Protein AF-Q4RBG1-F1 (afdb_monomer)

Radius of gyration: 19.72 Å; Cα contacts (8 Å, |Δi|>4): 81; chains: 1; bounding box: 44×32×60 Å

Sequence (123 aa):
QGPDKARSQLIILDRAFDPVSPVLHELTFQAMGYDLLPIENDVYKYETSGIGDSREKEVLLHEDDDLWVSLRHKHIAEVSQEVTRQLKEFSSSKRMNTGEKTTMRDLSQMLKKMPQYQKELSK

Solvent-accessible surface area (backbone atoms only — not comparable to full-atom values): 7821 Å² total; per-residue (Å²): 136,76,90,72,69,86,74,78,81,88,87,86,81,64,72,77,83,56,69,57,73,87,73,53,90,49,60,28,37,44,58,31,44,60,71,77,41,89,52,55,94,53,31,41,72,47,77,43,70,54,97,64,73,77,39,80,42,77,45,75,74,46,85,90,36,66,67,51,64,72,40,34,81,36,48,47,85,52,47,63,57,49,56,54,50,51,52,51,51,50,38,53,77,70,69,46,88,63,63,101,74,80,48,79,72,49,52,41,51,48,42,70,76,37,62,90,47,34,69,76,75,68,105

Nearest PDB structures (foldseek):
  7xsj-assembly1_A  TM=9.541E-01  e=3.700E-13  Rattus norvegicus
  4jeu-assembly1_A  TM=9.456E-01  e=3.466E-13  Rattus norvegicus
  4jeh-assembly1_A  TM=9.465E-01  e=5.843E-13  Rattus norvegicus
  7udc-assembly1_A  TM=8.530E-01  e=5.549E-10  Rattus norvegicus
  6sgb-assembly1_FI  TM=5.055E-01  e=6.477E+00  Trypanosoma brucei brucei

Mean predicted aligned error: 8.51 Å

Foldseek 3Di:
DDDPPPPDDDDDDDCVVDPPVVPDCDQQQQSNCVVPAPQDPQWHWDWDDAPDDIDIDIDHQDPVDPLSVVRRGDGNVVNVVVVLVVVVVVCVVVVHPPDPDDDSVVLNVVCVVCVVCCVVSVD

InterPro domains:
  IPR001619 Sec1-like protein [PF00995] (4-122)
  IPR001619 Sec1-like protein [PTHR11679] (6-123)
  IPR027482 Sec1-like, domain 2 [G3DSA:3.40.50.1910] (1-30)
  IPR036045 Sec1-like superfamily [SSF56815] (2-122)
  IPR043127 Sec1-like, domain 3a [G3DSA:3.90.830.10] (31-123)

pLDDT: mean 83.8, std 14.74, range [51.22, 98.31]

Structure (mmCIF, N/CA/C/O backbone):
data_AF-Q4RBG1-F1
#
_entry.id   AF-Q4RBG1-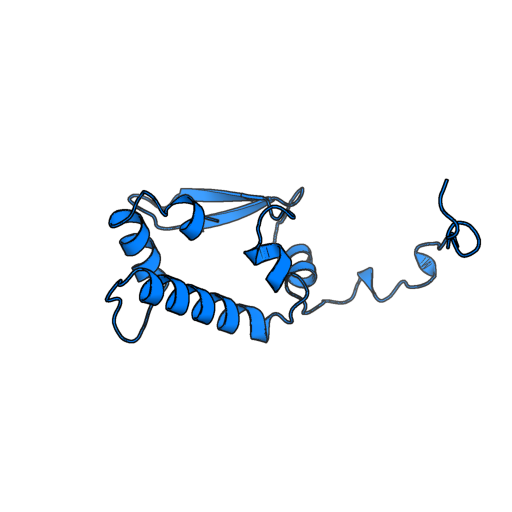F1
#
loop_
_atom_site.group_PDB
_atom_site.id
_atom_site.type_symbol
_atom_site.label_atom_id
_atom_site.label_alt_id
_atom_site.label_comp_id
_atom_site.label_asym_id
_atom_site.label_entity_id
_atom_site.label_seq_id
_atom_site.pdbx_PDB_ins_code
_atom_site.Cartn_x
_atom_site.Cartn_y
_atom_site.Cartn_z
_atom_site.occupancy
_atom_site.B_iso_or_equiv
_atom_site.auth_seq_id
_atom_site.auth_comp_id
_atom_site.auth_asym_id
_atom_site.auth_atom_id
_atom_site.pdbx_PDB_model_num
ATOM 1 N N . GLN A 1 1 ? -13.522 -21.195 -28.832 1.00 51.22 1 GLN A N 1
ATOM 2 C CA . GLN A 1 1 ? -12.411 -20.244 -28.598 1.00 51.22 1 GLN A CA 1
ATOM 3 C C . GLN A 1 1 ? -12.890 -18.877 -29.074 1.00 51.22 1 GLN A C 1
ATOM 5 O O . GLN A 1 1 ? -13.421 -18.823 -30.173 1.00 51.22 1 GLN A O 1
ATOM 10 N N . GLY A 1 2 ? -12.835 -17.845 -28.225 1.00 62.94 2 GLY A N 1
ATOM 11 C CA . GLY A 1 2 ? -13.473 -16.545 -28.485 1.00 62.94 2 GLY A CA 1
ATOM 12 C C . GLY A 1 2 ? -12.696 -15.633 -29.454 1.00 62.94 2 GLY A C 1
ATOM 13 O O . GLY A 1 2 ? -11.500 -15.851 -29.656 1.00 62.94 2 GLY A O 1
ATOM 14 N N . PRO A 1 3 ? -13.365 -14.623 -30.039 1.00 61.25 3 PRO A N 1
ATOM 15 C CA . PRO A 1 3 ? -12.85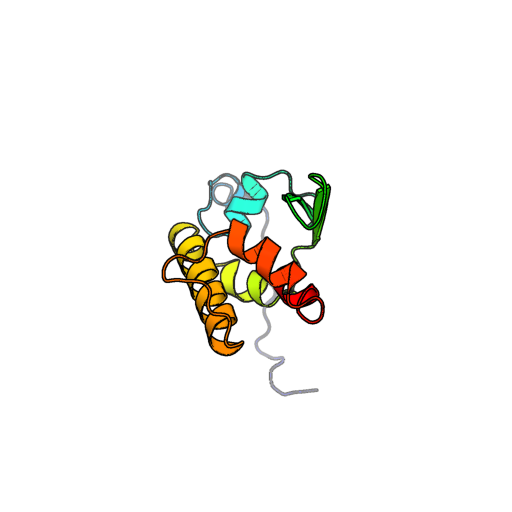5 -13.781 -31.132 1.00 61.25 3 PRO A CA 1
ATOM 16 C C . PRO A 1 3 ? -11.712 -12.810 -30.761 1.00 61.25 3 PRO A C 1
ATOM 18 O O . PRO A 1 3 ? -11.080 -12.258 -31.657 1.00 61.25 3 PRO A O 1
ATOM 21 N N . ASP A 1 4 ? -11.379 -12.639 -29.478 1.00 72.56 4 ASP A N 1
ATOM 22 C CA . ASP A 1 4 ? -10.438 -11.603 -29.008 1.00 72.56 4 ASP A CA 1
ATOM 23 C C . ASP A 1 4 ? -8.946 -11.996 -29.012 1.00 72.56 4 ASP A C 1
ATOM 25 O O . ASP A 1 4 ? -8.087 -11.202 -28.625 1.00 72.56 4 ASP A O 1
ATOM 29 N N . LYS A 1 5 ? -8.584 -13.201 -29.479 1.00 69.81 5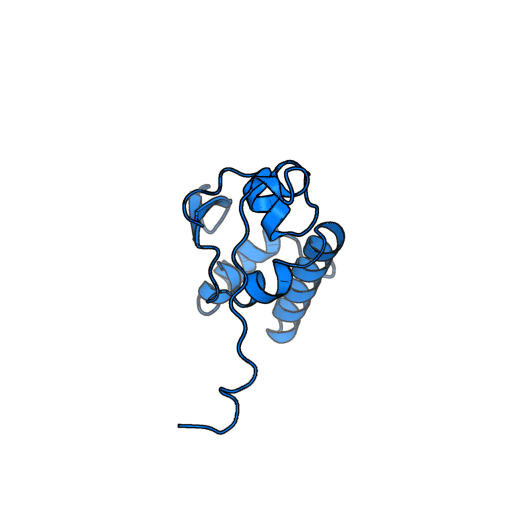 LYS A N 1
ATOM 30 C CA . LYS A 1 5 ? -7.182 -13.677 -29.465 1.00 69.81 5 LYS A CA 1
ATOM 31 C C . LYS A 1 5 ? -6.216 -12.870 -30.345 1.00 69.81 5 LYS A C 1
ATOM 33 O O . LYS A 1 5 ? -5.009 -12.960 -30.148 1.00 69.81 5 LYS A O 1
ATOM 38 N N . ALA A 1 6 ? -6.707 -12.096 -31.311 1.00 73.50 6 ALA A N 1
ATOM 39 C CA . ALA A 1 6 ? -5.860 -11.438 -32.310 1.00 73.50 6 ALA A CA 1
ATOM 40 C C . ALA A 1 6 ? -5.077 -10.213 -31.789 1.00 73.50 6 ALA A C 1
ATOM 42 O O . ALA A 1 6 ? -4.237 -9.686 -32.513 1.00 73.50 6 ALA A O 1
ATOM 43 N N . ARG A 1 7 ? -5.341 -9.738 -30.561 1.00 86.38 7 ARG A N 1
ATOM 44 C CA . ARG A 1 7 ? -4.735 -8.507 -30.006 1.00 86.38 7 ARG A CA 1
ATOM 45 C C . ARG A 1 7 ? -3.789 -8.732 -28.824 1.00 86.38 7 ARG A C 1
ATOM 47 O O . ARG A 1 7 ? -3.263 -7.756 -28.290 1.00 86.38 7 ARG A O 1
ATOM 54 N N . SER A 1 8 ? -3.585 -9.976 -28.394 1.00 90.94 8 SER A N 1
ATOM 55 C CA . SER A 1 8 ? -2.693 -10.280 -27.273 1.00 90.94 8 SER A CA 1
ATOM 56 C C . SER A 1 8 ? -1.240 -9.969 -27.634 1.00 90.94 8 SER A C 1
ATOM 58 O O . SER A 1 8 ? -0.746 -10.403 -28.671 1.00 90.94 8 SER A O 1
ATOM 60 N N . GLN A 1 9 ? -0.554 -9.235 -26.761 1.00 93.25 9 GLN A N 1
ATOM 61 C CA . GLN A 1 9 ? 0.870 -8.926 -26.880 1.00 93.25 9 GLN A CA 1
ATOM 62 C C . GLN A 1 9 ? 1.588 -9.424 -25.623 1.00 93.25 9 GLN A C 1
ATOM 64 O O . GLN A 1 9 ? 1.063 -9.288 -24.520 1.00 93.25 9 GLN A O 1
ATOM 69 N N . LEU A 1 10 ? 2.777 -9.998 -25.798 1.00 94.94 10 LEU A N 1
ATOM 70 C CA . LEU A 1 10 ? 3.690 -10.364 -24.717 1.00 94.94 10 LEU A CA 1
ATOM 71 C C . LEU A 1 10 ? 4.883 -9.409 -24.768 1.00 94.94 10 LEU A C 1
ATOM 73 O O . LEU A 1 10 ? 5.591 -9.372 -25.772 1.00 94.94 10 LEU A O 1
ATOM 77 N N . ILE A 1 11 ? 5.094 -8.647 -23.697 1.00 96.12 11 ILE A N 1
ATOM 78 C CA . ILE A 1 11 ? 6.219 -7.717 -23.565 1.00 96.12 11 ILE A CA 1
ATOM 79 C C . ILE A 1 11 ? 7.243 -8.359 -22.625 1.00 96.12 11 ILE A C 1
ATOM 81 O O . ILE A 1 11 ? 6.899 -8.731 -21.506 1.00 96.12 11 ILE A O 1
ATOM 85 N N . ILE A 1 12 ? 8.487 -8.497 -23.085 1.00 97.81 12 ILE A N 1
ATOM 86 C CA . ILE A 1 12 ? 9.611 -9.011 -22.293 1.00 97.81 12 ILE A CA 1
ATOM 87 C C . ILE A 1 12 ? 10.571 -7.847 -22.052 1.00 97.81 12 ILE A C 1
ATOM 89 O O . ILE A 1 12 ? 11.005 -7.204 -23.006 1.00 97.81 12 ILE A O 1
ATOM 93 N N . LEU A 1 13 ? 10.878 -7.577 -20.785 1.00 97.75 13 LEU A N 1
ATOM 94 C CA . LEU A 1 13 ? 11.755 -6.494 -20.337 1.00 97.75 13 LEU A CA 1
ATOM 95 C C . LEU A 1 13 ? 12.823 -7.073 -19.412 1.00 97.75 13 LEU A C 1
ATOM 97 O O . LEU A 1 13 ? 12.551 -8.006 -18.654 1.00 97.75 13 LEU A O 1
ATOM 101 N N . ASP A 1 14 ? 14.021 -6.504 -19.446 1.00 98.12 14 ASP A N 1
ATOM 102 C CA . ASP A 1 14 ? 15.052 -6.751 -18.444 1.00 98.12 14 ASP A CA 1
ATOM 103 C C . ASP A 1 14 ? 14.975 -5.686 -17.336 1.00 98.12 14 ASP A C 1
ATOM 105 O O . ASP A 1 14 ? 14.499 -4.583 -17.575 1.00 98.12 14 ASP A O 1
ATOM 109 N N . ARG A 1 15 ? 15.455 -5.968 -16.118 1.00 97.00 15 ARG A N 1
ATOM 110 C CA . ARG A 1 15 ? 15.361 -5.017 -14.987 1.00 97.00 15 ARG A CA 1
ATOM 111 C C . ARG A 1 15 ? 16.077 -3.684 -15.248 1.00 97.00 15 ARG A C 1
ATOM 113 O O . ARG A 1 15 ? 15.694 -2.689 -14.633 1.00 97.00 15 ARG A O 1
ATOM 120 N N . ALA A 1 16 ? 17.090 -3.651 -16.119 1.00 97.00 16 ALA A N 1
ATOM 121 C CA . ALA A 1 16 ? 17.871 -2.447 -16.383 1.00 97.00 16 ALA A CA 1
ATOM 122 C C . ALA A 1 16 ? 17.131 -1.425 -17.256 1.00 97.00 16 ALA A C 1
ATOM 124 O O . ALA A 1 16 ? 17.603 -0.294 -17.362 1.00 97.00 16 ALA A O 1
ATOM 125 N N . PHE A 1 17 ? 15.964 -1.771 -17.820 1.00 98.06 17 PHE A N 1
ATOM 126 C CA . PHE A 1 17 ? 15.117 -0.801 -18.522 1.00 98.06 17 PHE A CA 1
ATOM 127 C C . PHE A 1 17 ? 14.714 0.375 -17.614 1.00 98.06 17 PHE A C 1
ATOM 129 O O . PHE A 1 17 ? 14.593 1.504 -18.085 1.00 98.06 17 PHE A O 1
ATOM 136 N N . ASP A 1 18 ? 14.534 0.101 -16.316 1.00 98.00 18 ASP A N 1
ATOM 137 C CA . ASP A 1 18 ? 14.198 1.083 -15.291 1.00 98.00 18 ASP A CA 1
ATOM 138 C C . ASP A 1 18 ? 14.869 0.713 -13.957 1.00 98.00 18 ASP A C 1
ATOM 140 O O . ASP A 1 18 ? 14.324 -0.058 -13.153 1.00 98.00 18 ASP A O 1
ATOM 144 N N . PRO A 1 19 ? 16.075 1.241 -13.702 1.00 97.12 19 PRO A N 1
ATOM 145 C CA . PRO A 1 19 ? 16.778 1.032 -12.445 1.00 97.12 19 PRO A CA 1
ATOM 146 C C . PRO A 1 19 ? 16.316 1.986 -11.333 1.00 97.12 19 PRO A C 1
ATOM 148 O O . PRO A 1 19 ? 16.763 1.824 -10.202 1.00 97.12 19 PRO A O 1
ATOM 151 N N . VAL A 1 20 ? 15.464 2.976 -11.629 1.00 98.19 20 VAL A N 1
ATOM 152 C CA . VAL A 1 20 ? 15.085 4.039 -10.684 1.00 98.19 20 VAL A CA 1
ATOM 153 C C . VAL A 1 20 ? 13.860 3.631 -9.873 1.00 98.19 20 VAL A C 1
ATOM 155 O O . VAL A 1 20 ? 13.902 3.688 -8.647 1.00 98.19 20 VAL A O 1
ATOM 158 N N . SER A 1 21 ? 12.804 3.124 -10.513 1.00 97.50 21 SER A N 1
ATOM 159 C CA . SER A 1 21 ? 11.585 2.718 -9.801 1.00 97.50 21 SER A CA 1
ATOM 160 C C . SER A 1 21 ? 11.752 1.727 -8.636 1.00 97.50 21 SER A C 1
ATOM 162 O O . SER A 1 21 ? 11.016 1.879 -7.669 1.00 97.50 21 SER A O 1
ATOM 164 N N . PRO A 1 22 ? 12.661 0.729 -8.643 1.00 97.44 22 PRO A N 1
ATOM 165 C CA . PRO A 1 22 ? 12.778 -0.213 -7.533 1.00 97.44 22 PRO A CA 1
ATOM 166 C C . PRO A 1 22 ? 13.590 0.339 -6.349 1.00 97.44 22 PRO A C 1
ATOM 168 O O . PRO A 1 22 ? 13.670 -0.335 -5.331 1.00 97.44 22 PRO A O 1
ATOM 171 N N . VAL A 1 23 ? 14.219 1.515 -6.480 1.00 97.19 23 VAL A N 1
ATOM 172 C CA . VAL A 1 23 ? 14.998 2.161 -5.404 1.00 97.19 23 VAL A CA 1
ATOM 173 C C . VAL A 1 23 ? 14.347 3.446 -4.884 1.00 97.19 23 VAL A C 1
ATOM 175 O O . VAL A 1 23 ? 14.891 4.094 -3.992 1.00 97.19 23 VAL A O 1
ATOM 178 N N . LEU A 1 24 ? 13.207 3.844 -5.453 1.00 98.06 24 LEU A N 1
ATOM 179 C CA . LEU A 1 24 ? 12.429 4.983 -4.983 1.00 98.06 24 LEU A CA 1
ATOM 180 C C . LEU A 1 24 ? 11.566 4.581 -3.783 1.00 98.06 24 LEU A C 1
ATOM 182 O O . LEU A 1 24 ? 10.839 3.593 -3.846 1.00 98.06 24 LEU A O 1
ATOM 186 N N . HIS A 1 25 ? 11.586 5.407 -2.736 1.00 98.19 25 HIS A N 1
ATOM 187 C CA . HIS A 1 25 ? 10.598 5.331 -1.663 1.00 98.19 25 HIS A CA 1
ATOM 188 C C . HIS A 1 25 ? 9.231 5.766 -2.195 1.00 98.19 25 HIS A C 1
ATOM 190 O O . HIS A 1 25 ? 9.005 6.945 -2.480 1.00 98.19 25 HIS A O 1
ATOM 196 N N . GLU A 1 26 ? 8.325 4.805 -2.324 1.00 97.94 26 GLU A N 1
ATOM 197 C CA . GLU A 1 26 ? 6.963 5.029 -2.794 1.00 97.94 26 GLU A CA 1
ATOM 198 C C . GLU A 1 26 ? 6.005 5.359 -1.648 1.00 97.94 26 GLU A C 1
ATOM 200 O O . GLU A 1 26 ? 6.175 4.916 -0.514 1.00 97.94 26 GLU A O 1
ATOM 205 N N . LEU A 1 27 ? 4.967 6.142 -1.950 1.00 97.94 27 LEU A N 1
ATOM 206 C CA . LEU A 1 27 ? 4.024 6.661 -0.945 1.00 97.94 27 LEU A CA 1
ATOM 207 C C . LEU A 1 27 ? 2.620 6.059 -1.062 1.00 97.94 27 LEU A C 1
ATOM 209 O O . LEU A 1 27 ? 1.692 6.474 -0.360 1.00 97.94 27 LEU A O 1
ATOM 213 N N . THR A 1 28 ? 2.446 5.076 -1.943 1.00 98.25 28 THR A N 1
ATOM 214 C CA . THR A 1 28 ? 1.242 4.238 -1.963 1.00 98.25 28 THR A CA 1
ATOM 215 C C . THR A 1 28 ? 1.313 3.177 -0.868 1.00 98.25 28 THR A C 1
ATOM 217 O O . THR A 1 28 ? 2.393 2.696 -0.534 1.00 98.25 28 THR A O 1
ATOM 220 N N . PHE A 1 29 ? 0.168 2.820 -0.283 1.00 98.06 29 PHE A N 1
ATOM 221 C CA . PHE A 1 29 ? 0.114 2.049 0.962 1.00 98.06 29 PHE A CA 1
ATOM 222 C C . PHE A 1 29 ? 0.902 0.736 0.920 1.00 98.06 29 PHE A C 1
ATOM 224 O O . PHE A 1 29 ? 1.707 0.473 1.809 1.00 98.06 29 PHE A O 1
ATOM 231 N N . GLN A 1 30 ? 0.695 -0.069 -0.122 1.00 98.19 30 GLN A N 1
ATOM 232 C CA . GLN A 1 30 ? 1.388 -1.344 -0.271 1.00 98.19 30 GLN A CA 1
ATOM 233 C C . GLN A 1 30 ? 2.878 -1.156 -0.510 1.00 98.19 30 GLN A C 1
ATOM 235 O O . GLN A 1 30 ? 3.676 -1.777 0.182 1.00 98.19 30 GLN A O 1
ATOM 240 N N . ALA A 1 31 ? 3.259 -0.302 -1.461 1.00 98.12 31 ALA A N 1
ATOM 241 C CA . ALA A 1 31 ? 4.665 -0.101 -1.782 1.00 98.12 31 ALA A CA 1
ATOM 242 C C . ALA A 1 31 ? 5.436 0.418 -0.558 1.00 98.12 31 ALA A C 1
ATOM 244 O O . ALA A 1 31 ? 6.449 -0.159 -0.182 1.00 98.12 31 ALA A O 1
ATOM 245 N N . MET A 1 32 ? 4.881 1.418 0.130 1.00 98.19 32 MET A N 1
ATOM 246 C CA . MET A 1 32 ? 5.452 1.973 1.354 1.00 98.19 32 MET A CA 1
ATOM 247 C C . MET A 1 32 ? 5.526 0.938 2.485 1.00 98.19 32 MET A C 1
ATOM 249 O O . MET A 1 32 ? 6.518 0.882 3.206 1.00 98.19 32 MET A O 1
ATOM 253 N N . GLY A 1 33 ? 4.482 0.120 2.660 1.00 97.44 33 GLY A N 1
ATOM 254 C CA . GLY A 1 33 ? 4.446 -0.920 3.688 1.00 97.44 33 GLY A CA 1
ATOM 255 C C . GLY A 1 33 ? 5.536 -1.973 3.492 1.00 97.44 33 GLY A C 1
ATOM 256 O O . GLY A 1 33 ? 6.232 -2.297 4.446 1.00 97.44 33 GLY A O 1
ATOM 257 N N . TYR A 1 34 ? 5.712 -2.469 2.265 1.00 98.19 34 TYR A N 1
ATOM 258 C CA . TYR A 1 34 ? 6.714 -3.497 1.944 1.00 98.19 34 TYR A CA 1
ATOM 259 C C . TYR A 1 34 ? 8.151 -2.963 1.954 1.00 98.19 34 TYR A C 1
ATOM 261 O O . TYR A 1 34 ? 9.088 -3.730 2.147 1.00 98.19 34 TYR A O 1
ATOM 269 N N . ASP A 1 35 ? 8.323 -1.663 1.739 1.00 97.94 35 ASP A N 1
ATOM 270 C CA . ASP A 1 35 ? 9.620 -0.989 1.771 1.00 97.94 35 ASP A CA 1
ATOM 271 C C . ASP A 1 35 ? 10.066 -0.665 3.209 1.00 97.94 35 ASP A C 1
ATOM 273 O O . ASP A 1 35 ? 11.206 -0.914 3.596 1.00 97.94 35 ASP A O 1
ATOM 277 N N . LEU A 1 36 ? 9.154 -0.152 4.043 1.00 97.75 36 LEU A N 1
ATOM 278 C CA . LEU A 1 36 ? 9.506 0.395 5.358 1.00 97.75 36 LEU A CA 1
ATOM 279 C C . LEU A 1 36 ? 9.260 -0.551 6.541 1.00 97.75 36 LEU A C 1
ATOM 281 O O . LEU A 1 36 ? 9.774 -0.291 7.632 1.00 97.75 36 LEU A O 1
ATOM 285 N N . LEU A 1 37 ? 8.450 -1.602 6.378 1.00 97.38 37 LEU A N 1
ATOM 286 C CA . LEU A 1 37 ? 8.073 -2.518 7.460 1.00 97.38 37 LEU A CA 1
ATOM 287 C C . LEU A 1 37 ? 8.623 -3.930 7.214 1.00 97.38 37 LEU A C 1
ATOM 289 O O . LEU A 1 37 ? 8.788 -4.334 6.064 1.00 97.38 37 LEU A O 1
ATOM 293 N N . PRO A 1 38 ? 8.865 -4.720 8.279 1.00 96.62 38 PRO A N 1
ATOM 294 C CA . PRO A 1 38 ? 9.351 -6.093 8.159 1.00 96.62 38 PRO A CA 1
ATOM 295 C C . PRO A 1 38 ? 8.214 -7.047 7.754 1.00 96.62 38 PRO A C 1
ATOM 297 O O . PRO A 1 38 ? 7.750 -7.858 8.554 1.00 96.62 38 PRO A O 1
ATOM 300 N N . ILE A 1 39 ? 7.722 -6.904 6.524 1.00 97.69 39 ILE A N 1
ATOM 301 C CA . ILE A 1 39 ? 6.729 -7.798 5.924 1.00 97.69 39 ILE A CA 1
ATOM 302 C C . ILE A 1 39 ? 7.482 -8.916 5.206 1.00 97.69 39 ILE A C 1
ATOM 304 O O . ILE A 1 39 ? 8.234 -8.667 4.266 1.00 97.69 39 ILE A O 1
ATOM 308 N N . GLU A 1 40 ? 7.264 -10.156 5.633 1.00 96.62 40 GLU A N 1
ATOM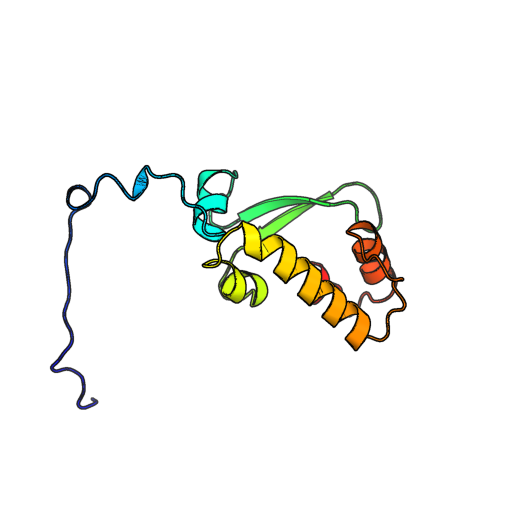 309 C CA . GLU A 1 40 ? 7.886 -11.336 5.030 1.00 96.62 40 GLU A CA 1
ATOM 310 C C . GLU A 1 40 ? 6.802 -12.262 4.483 1.00 96.62 40 GLU A C 1
ATOM 312 O O . GLU A 1 40 ? 5.897 -12.653 5.217 1.00 96.62 40 GLU A O 1
ATOM 317 N N . ASN A 1 41 ? 6.893 -12.637 3.202 1.00 96.38 41 ASN A N 1
ATOM 318 C CA . ASN A 1 41 ? 5.903 -13.493 2.526 1.00 96.38 41 ASN A CA 1
ATOM 319 C C . ASN A 1 41 ? 4.455 -13.015 2.740 1.00 96.38 41 ASN A C 1
ATOM 321 O O . ASN A 1 41 ? 3.585 -13.795 3.122 1.00 96.38 41 ASN A O 1
ATOM 325 N N . ASP A 1 42 ? 4.231 -11.715 2.548 1.00 97.06 42 ASP A N 1
ATOM 326 C CA . ASP A 1 42 ? 2.940 -11.038 2.720 1.00 97.06 42 ASP A CA 1
ATOM 327 C C . ASP A 1 42 ? 2.382 -11.070 4.159 1.00 97.06 42 ASP A C 1
ATOM 329 O O . ASP A 1 42 ? 1.236 -10.679 4.392 1.00 97.06 42 ASP A O 1
ATOM 333 N N . VAL A 1 43 ? 3.179 -11.497 5.147 1.00 97.00 43 VAL A N 1
ATOM 334 C CA . VAL A 1 43 ? 2.795 -11.535 6.562 1.00 97.00 43 VAL A CA 1
ATOM 335 C C . VAL A 1 43 ? 3.328 -10.307 7.288 1.00 97.00 43 VAL A C 1
ATOM 337 O O . VAL A 1 43 ? 4.536 -10.095 7.391 1.00 97.00 43 VAL A O 1
ATOM 340 N N . TYR A 1 44 ? 2.410 -9.522 7.848 1.00 96.19 44 TYR A N 1
ATOM 341 C CA . TYR A 1 44 ? 2.718 -8.403 8.729 1.00 96.19 44 TYR A CA 1
ATOM 342 C C . TYR A 1 44 ? 2.480 -8.783 10.193 1.00 96.19 44 TYR A C 1
ATOM 344 O O . TYR A 1 44 ? 1.442 -9.360 10.534 1.00 96.19 44 TYR A O 1
ATOM 352 N N . LYS A 1 45 ? 3.431 -8.434 11.067 1.00 94.50 45 LYS A N 1
ATOM 353 C CA . LYS A 1 45 ? 3.338 -8.666 12.513 1.00 94.50 45 LYS A CA 1
ATOM 354 C C . LYS A 1 45 ? 3.119 -7.356 13.257 1.00 94.50 45 LYS A C 1
ATOM 356 O O . LYS A 1 45 ? 3.855 -6.394 13.048 1.00 94.50 45 LYS A O 1
ATOM 361 N N . TYR A 1 46 ? 2.123 -7.322 14.138 1.00 90.00 46 TYR A N 1
ATOM 362 C CA . TYR A 1 46 ? 1.851 -6.163 14.986 1.00 90.00 46 TYR A CA 1
ATOM 363 C C . TYR A 1 46 ? 1.401 -6.572 16.386 1.00 90.00 46 TYR A C 1
ATOM 365 O O . TYR A 1 46 ? 0.732 -7.587 16.586 1.00 90.00 46 TYR A O 1
ATOM 373 N N . GLU A 1 47 ? 1.731 -5.747 17.375 1.00 86.62 47 GLU A N 1
ATOM 374 C CA . GLU A 1 47 ? 1.219 -5.903 18.732 1.00 86.62 47 GLU A CA 1
ATOM 375 C C . GLU A 1 47 ? -0.159 -5.256 18.865 1.00 86.62 47 GLU A C 1
ATOM 377 O O . GLU A 1 47 ? -0.393 -4.129 18.424 1.00 86.62 47 GLU A O 1
ATOM 382 N N . THR A 1 48 ? -1.089 -5.947 19.524 1.00 77.19 48 THR A N 1
ATOM 383 C CA . THR A 1 48 ? -2.403 -5.380 19.831 1.00 77.19 48 THR A CA 1
ATOM 384 C C . THR A 1 48 ? -2.846 -5.671 21.257 1.00 77.19 48 THR A C 1
ATOM 386 O O . THR A 1 48 ? -2.647 -6.758 21.805 1.00 77.19 48 THR A O 1
ATOM 389 N N . SER A 1 49 ? -3.486 -4.674 21.868 1.00 67.94 49 SER A N 1
ATOM 390 C CA . SER A 1 49 ? -4.089 -4.765 23.198 1.00 67.94 49 SER A CA 1
ATOM 391 C C . SER A 1 49 ? -5.559 -5.187 23.068 1.00 67.94 49 SER A C 1
ATOM 393 O O . SER A 1 49 ? -6.466 -4.355 22.969 1.00 67.94 49 SER A O 1
ATOM 395 N N . GLY A 1 50 ? -5.800 -6.498 23.012 1.00 63.78 50 GLY A N 1
ATOM 396 C CA . GLY A 1 50 ? -7.139 -7.088 22.931 1.00 63.78 50 GLY A CA 1
ATOM 397 C C . GLY A 1 50 ? -7.808 -7.322 24.296 1.00 63.78 50 GLY A C 1
ATOM 398 O O . GLY A 1 50 ? -7.586 -6.610 25.275 1.00 63.78 50 GLY A O 1
ATOM 399 N N . ILE A 1 51 ? -8.667 -8.346 24.373 1.00 54.69 51 ILE A N 1
ATOM 400 C CA . ILE A 1 51 ? -9.212 -8.873 25.638 1.00 54.69 51 ILE A CA 1
ATOM 401 C C . ILE A 1 51 ? -8.095 -9.655 26.357 1.00 54.69 51 ILE A C 1
ATOM 403 O O . ILE A 1 51 ? -8.015 -10.871 26.212 1.00 54.69 51 ILE A O 1
ATOM 407 N N . GLY A 1 52 ? -7.213 -8.968 27.089 1.00 62.69 52 GLY A N 1
ATOM 408 C CA . GLY A 1 52 ? -6.107 -9.581 27.844 1.00 62.69 52 GLY A CA 1
ATOM 409 C C . GLY A 1 52 ? -4.772 -8.851 27.659 1.00 62.69 52 GLY A C 1
ATOM 410 O O . GLY A 1 52 ? -4.773 -7.681 27.276 1.00 62.69 52 GLY A O 1
ATOM 411 N N . ASP A 1 53 ? -3.665 -9.552 27.938 1.00 58.47 53 ASP A N 1
ATOM 412 C CA . ASP A 1 53 ? -2.289 -9.081 27.702 1.00 58.47 53 ASP A CA 1
ATOM 413 C C . ASP A 1 53 ? -2.023 -8.746 26.228 1.00 58.47 53 ASP A C 1
ATOM 415 O O . ASP A 1 53 ? -2.720 -9.233 25.329 1.00 58.47 53 ASP A O 1
ATOM 419 N N . SER A 1 54 ? -0.999 -7.918 25.989 1.00 66.06 54 SER A N 1
ATOM 420 C CA . SER A 1 54 ? -0.488 -7.621 24.650 1.00 66.06 54 SER A CA 1
ATOM 421 C C . SER A 1 54 ? -0.134 -8.920 23.934 1.00 66.06 54 SER A C 1
ATOM 423 O O . SER A 1 54 ? 0.677 -9.711 24.416 1.00 66.06 54 SER A O 1
ATOM 425 N N . ARG A 1 55 ? -0.767 -9.155 22.783 1.00 77.25 55 ARG A N 1
ATOM 426 C CA . ARG A 1 55 ? -0.459 -10.295 21.918 1.00 77.25 55 ARG A CA 1
ATOM 427 C C . ARG A 1 55 ? 0.093 -9.772 20.607 1.00 77.25 55 ARG A C 1
ATOM 429 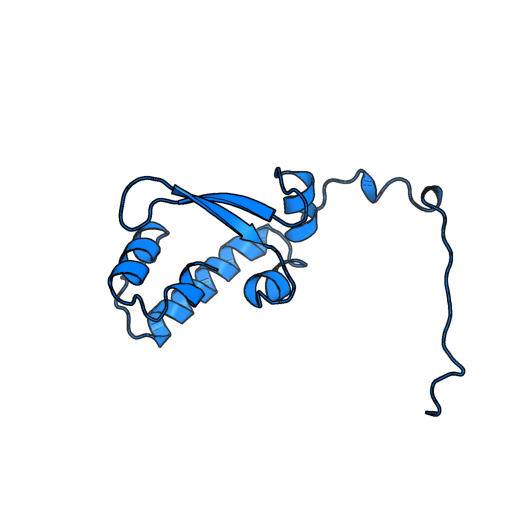O O . ARG A 1 55 ? -0.501 -8.873 20.008 1.00 77.25 55 ARG A O 1
ATOM 436 N N . GLU A 1 56 ? 1.197 -10.363 20.174 1.00 87.12 56 GLU A N 1
ATOM 437 C CA . GLU A 1 56 ? 1.643 -10.268 18.792 1.00 87.12 56 GLU A CA 1
ATOM 438 C C . GLU A 1 56 ? 0.625 -10.998 17.909 1.00 87.12 56 GLU A C 1
ATOM 440 O O . GLU A 1 56 ? 0.150 -12.091 18.240 1.00 87.12 56 GLU A O 1
ATOM 445 N N . LYS A 1 57 ? 0.229 -10.353 16.817 1.00 87.31 57 LYS A N 1
ATOM 446 C CA . LYS A 1 57 ? -0.632 -10.920 15.789 1.00 87.31 57 LYS A CA 1
ATOM 447 C C . LYS A 1 57 ? 0.095 -10.905 14.464 1.00 87.31 57 LYS A C 1
ATOM 449 O O . LYS A 1 57 ? 0.726 -9.915 14.111 1.00 87.31 57 LYS A O 1
ATOM 454 N N . GLU A 1 58 ? -0.088 -11.985 13.725 1.00 92.06 58 GLU A N 1
ATOM 455 C CA . GLU A 1 58 ? 0.336 -12.115 12.339 1.00 92.06 58 GLU A CA 1
ATOM 456 C C . GLU A 1 58 ? -0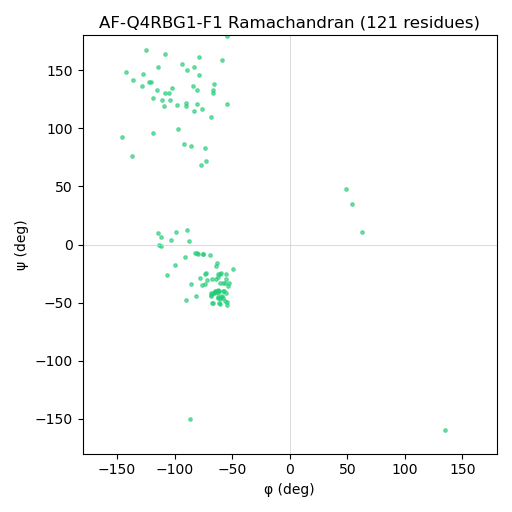.903 -12.005 11.448 1.00 92.06 58 GLU A C 1
ATOM 458 O O . GLU A 1 58 ? -1.920 -12.655 11.711 1.00 92.06 58 GLU A O 1
ATOM 463 N N . VAL A 1 59 ? -0.835 -11.163 10.420 1.00 92.00 59 VAL A N 1
ATOM 464 C CA . VAL A 1 59 ? -1.907 -10.977 9.436 1.00 92.00 59 VAL A CA 1
ATOM 465 C C . VAL A 1 59 ? -1.334 -11.122 8.037 1.00 92.00 59 VAL A C 1
ATOM 467 O O . VAL A 1 59 ? -0.260 -10.606 7.740 1.00 92.00 59 VAL A O 1
ATOM 470 N N . LEU A 1 60 ? -2.071 -11.838 7.191 1.00 94.69 60 LEU A N 1
ATOM 471 C CA . LEU A 1 60 ? -1.745 -12.036 5.787 1.00 94.69 60 LEU A CA 1
ATOM 472 C C . LEU A 1 60 ? -2.379 -10.921 4.94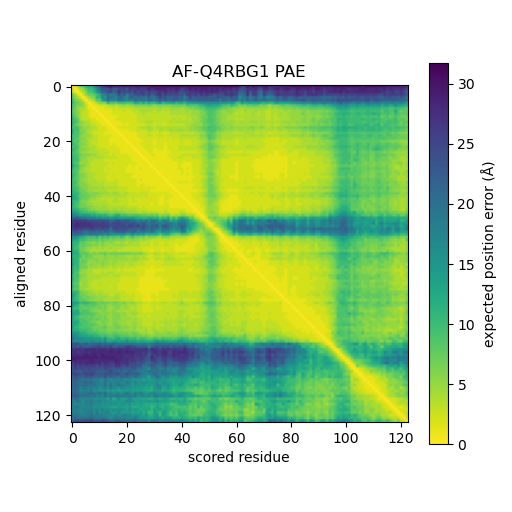3 1.00 94.69 60 LEU A C 1
ATOM 474 O O . LEU A 1 60 ? -3.601 -10.776 4.930 1.00 94.69 60 LEU A O 1
ATOM 478 N N . LEU A 1 61 ? -1.556 -10.172 4.213 1.00 95.56 61 LEU A N 1
ATOM 479 C CA . LEU A 1 61 ? -1.978 -9.105 3.307 1.00 95.56 61 LEU A CA 1
ATOM 480 C C . LEU A 1 61 ? -2.325 -9.692 1.930 1.00 95.56 61 LEU A C 1
ATOM 482 O O . LEU A 1 61 ? -1.488 -9.740 1.032 1.00 95.56 61 LEU A O 1
ATOM 486 N N . HIS A 1 62 ? -3.562 -10.165 1.771 1.00 93.88 62 HIS A N 1
ATOM 487 C CA . HIS A 1 62 ? -4.004 -10.926 0.596 1.00 93.88 62 HIS A CA 1
ATOM 488 C C . HIS A 1 62 ? -5.232 -10.315 -0.094 1.00 93.88 62 HIS A C 1
ATOM 490 O O . HIS A 1 62 ? -5.927 -9.467 0.460 1.00 93.88 62 HIS A O 1
ATOM 496 N N . GLU A 1 63 ? -5.539 -10.792 -1.302 1.00 94.38 63 GLU A N 1
ATOM 497 C CA . GLU A 1 63 ? -6.718 -10.393 -2.089 1.00 94.38 63 GLU A CA 1
ATOM 498 C C . GLU A 1 63 ? -8.063 -10.743 -1.416 1.00 94.38 63 GLU A C 1
ATOM 500 O O . GLU A 1 63 ? -9.094 -10.204 -1.800 1.00 94.38 63 GLU A O 1
ATOM 505 N N . ASP A 1 64 ? -8.070 -11.622 -0.404 1.00 91.88 64 ASP A N 1
ATOM 506 C CA . ASP A 1 64 ? -9.282 -11.972 0.363 1.00 91.88 64 ASP A CA 1
ATOM 507 C C . ASP A 1 64 ? -9.651 -10.920 1.429 1.00 91.88 64 ASP A C 1
ATOM 509 O O . ASP A 1 64 ? -10.701 -11.006 2.086 1.00 91.88 64 ASP A O 1
ATOM 513 N N . ASP A 1 65 ? -8.776 -9.936 1.648 1.00 90.69 65 ASP A N 1
ATOM 514 C CA . ASP A 1 65 ? -9.071 -8.779 2.476 1.00 90.69 65 ASP A CA 1
ATOM 515 C C . ASP A 1 65 ? -9.514 -7.587 1.617 1.00 90.69 65 ASP A C 1
ATOM 517 O O . ASP A 1 65 ? -8.706 -6.835 1.074 1.00 90.69 65 ASP A O 1
ATOM 521 N N . ASP A 1 66 ? -10.830 -7.383 1.543 1.00 91.50 66 ASP A N 1
ATOM 522 C CA . ASP A 1 66 ? -11.443 -6.253 0.839 1.00 91.50 66 ASP A CA 1
ATOM 523 C C . ASP A 1 66 ? -10.878 -4.890 1.282 1.00 91.50 66 ASP A C 1
ATOM 525 O O . ASP A 1 66 ? -10.763 -3.970 0.463 1.00 91.50 66 ASP A O 1
ATOM 529 N N . LEU A 1 67 ? -10.502 -4.744 2.563 1.00 91.62 67 LEU A N 1
ATOM 530 C CA . LEU A 1 67 ? -9.921 -3.504 3.071 1.00 91.62 67 LEU A CA 1
ATOM 531 C C . LEU A 1 67 ? -8.550 -3.277 2.433 1.00 91.62 67 LEU A C 1
ATOM 533 O O . LEU A 1 67 ? -8.320 -2.219 1.844 1.00 91.62 67 LEU A O 1
ATOM 537 N N . TRP A 1 68 ? -7.683 -4.290 2.469 1.00 95.12 68 TRP A N 1
ATOM 538 C CA . TRP A 1 68 ? -6.390 -4.272 1.794 1.00 95.12 68 TRP A CA 1
ATOM 539 C C . TRP A 1 68 ? -6.524 -3.959 0.302 1.00 95.12 68 TRP A C 1
ATOM 541 O O . TRP A 1 68 ? -5.912 -3.002 -0.173 1.00 95.12 68 TRP A O 1
ATOM 551 N N . VAL A 1 69 ? -7.378 -4.684 -0.429 1.00 96.31 69 VAL A N 1
ATOM 552 C CA . VAL A 1 69 ? -7.578 -4.483 -1.877 1.00 96.31 69 VAL A CA 1
ATOM 553 C C . VAL A 1 69 ? -8.030 -3.054 -2.191 1.00 96.31 69 VAL A C 1
ATOM 555 O O . VAL A 1 69 ? -7.554 -2.445 -3.151 1.00 96.31 69 VAL A O 1
ATOM 558 N N . SER A 1 70 ? -8.917 -2.485 -1.372 1.00 95.94 70 SER A N 1
ATOM 559 C CA . SER A 1 70 ? -9.430 -1.128 -1.586 1.00 95.94 70 SER A CA 1
ATOM 560 C C . SER A 1 70 ? -8.420 -0.017 -1.260 1.00 95.94 70 SER A C 1
ATOM 562 O O . SER A 1 70 ? -8.520 1.087 -1.808 1.00 95.94 70 SER A O 1
ATOM 564 N N . LEU A 1 71 ? -7.445 -0.290 -0.383 1.00 97.00 71 LEU A N 1
ATOM 565 C CA . LEU A 1 71 ? -6.504 0.705 0.139 1.00 97.00 71 LEU A CA 1
ATOM 566 C C . LEU A 1 71 ? 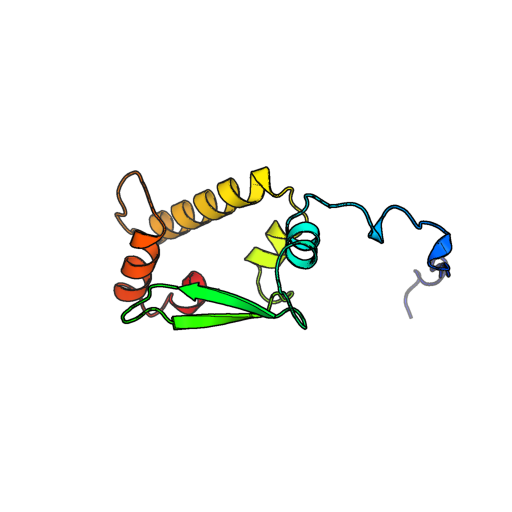-5.088 0.594 -0.436 1.00 97.00 71 LEU A C 1
ATOM 568 O O . LEU A 1 71 ? -4.390 1.604 -0.484 1.00 97.00 71 LEU A O 1
ATOM 572 N N . ARG A 1 72 ? -4.652 -0.588 -0.886 1.00 97.56 72 ARG A N 1
ATOM 573 C CA . ARG A 1 72 ? -3.247 -0.891 -1.222 1.00 97.56 72 ARG A CA 1
ATOM 574 C C . ARG A 1 72 ? -2.597 0.051 -2.237 1.00 97.56 72 ARG A C 1
ATOM 576 O O . ARG A 1 72 ? -1.393 0.284 -2.174 1.00 97.56 72 ARG A O 1
ATOM 583 N N . HIS A 1 73 ? -3.383 0.622 -3.147 1.00 98.06 73 HIS A N 1
ATOM 584 C CA . HIS A 1 73 ? -2.901 1.536 -4.190 1.00 98.06 73 HIS A CA 1
ATOM 585 C C . HIS A 1 73 ? -3.204 3.013 -3.899 1.00 98.06 73 HIS A C 1
ATOM 587 O O . HIS A 1 73 ? -2.925 3.873 -4.731 1.00 98.06 73 HIS A O 1
ATOM 593 N N . LYS A 1 74 ? -3.782 3.331 -2.734 1.00 98.06 74 LYS A N 1
ATOM 594 C CA . LYS A 1 74 ? -4.019 4.714 -2.309 1.00 98.06 74 LYS A CA 1
ATOM 595 C C . LYS A 1 74 ? -2.766 5.307 -1.683 1.00 98.06 74 LYS A C 1
ATOM 597 O O . LYS A 1 74 ? -1.952 4.598 -1.092 1.00 98.06 74 LYS A O 1
ATOM 602 N N . HIS A 1 75 ? -2.643 6.625 -1.776 1.00 98.31 75 HIS A N 1
ATOM 603 C CA . HIS A 1 75 ? -1.586 7.370 -1.105 1.00 98.31 75 HIS A CA 1
ATOM 604 C C . HIS A 1 75 ? -1.745 7.286 0.424 1.00 98.31 75 HIS A C 1
ATOM 606 O O . HIS A 1 75 ? -2.853 7.438 0.944 1.00 98.31 75 HIS A O 1
ATOM 612 N N . ILE A 1 76 ? -0.648 7.102 1.164 1.00 96.81 76 ILE A N 1
ATOM 613 C CA . ILE A 1 76 ? -0.662 6.867 2.619 1.00 96.81 76 ILE A CA 1
ATOM 614 C C . ILE A 1 76 ? -1.389 7.963 3.417 1.00 96.81 76 ILE A C 1
ATOM 616 O O . ILE A 1 76 ? -2.060 7.678 4.410 1.00 96.81 76 ILE A O 1
ATOM 620 N N . ALA A 1 77 ? -1.320 9.218 2.959 1.00 94.62 77 ALA A N 1
ATOM 621 C CA . ALA A 1 77 ? -2.016 10.340 3.598 1.00 94.62 77 ALA A CA 1
ATOM 622 C C . ALA A 1 77 ? -3.551 10.188 3.596 1.00 94.62 77 ALA A C 1
ATOM 624 O O . ALA A 1 77 ? -4.221 10.699 4.494 1.00 94.62 77 ALA A O 1
ATOM 625 N N . GLU A 1 78 ? -4.106 9.475 2.615 1.00 95.69 78 GLU A N 1
ATOM 626 C CA . GLU A 1 78 ? -5.544 9.211 2.504 1.00 95.69 78 GLU A CA 1
ATOM 627 C C . GLU A 1 78 ? -5.959 7.981 3.318 1.00 95.69 78 GLU A C 1
ATOM 629 O O . GLU A 1 78 ? -7.045 7.955 3.894 1.00 95.69 78 GLU A O 1
ATOM 634 N N . VAL A 1 79 ? -5.082 6.976 3.411 1.00 95.50 79 VAL A N 1
ATOM 635 C CA . VAL A 1 79 ? -5.363 5.675 4.043 1.00 95.50 79 VAL A CA 1
ATOM 636 C C . VAL A 1 79 ? -5.829 5.834 5.489 1.00 95.50 79 VAL A C 1
ATOM 638 O O . VAL A 1 79 ? -6.859 5.284 5.865 1.00 95.50 79 VAL A O 1
ATOM 641 N N . SER A 1 80 ? -5.120 6.626 6.300 1.00 86.25 80 SER A N 1
ATOM 642 C CA . SER A 1 80 ? -5.469 6.816 7.719 1.00 86.25 80 SER A CA 1
ATOM 643 C C . SER A 1 80 ? -6.852 7.459 7.907 1.00 86.25 80 SER A C 1
ATOM 645 O O . SER A 1 80 ? -7.635 7.059 8.778 1.00 86.25 80 SER A O 1
ATOM 647 N N . GLN A 1 81 ? -7.190 8.428 7.049 1.00 90.75 81 GLN A N 1
ATOM 648 C CA . GLN A 1 81 ? -8.493 9.093 7.072 1.00 90.75 81 GLN A CA 1
ATOM 649 C C . GLN A 1 81 ? -9.603 8.126 6.655 1.00 90.75 81 GLN A C 1
ATOM 651 O O . GLN A 1 81 ? -10.646 8.058 7.305 1.00 90.75 81 GLN A O 1
ATOM 656 N N . GLU A 1 82 ? -9.352 7.346 5.607 1.00 92.94 82 GLU A N 1
ATOM 657 C CA . GLU A 1 82 ? -10.308 6.407 5.036 1.00 92.94 82 GLU A CA 1
ATOM 658 C C . GLU A 1 82 ? -10.599 5.230 5.978 1.00 92.94 82 GLU A C 1
ATOM 660 O O . GLU A 1 82 ? -11.765 4.932 6.229 1.00 92.94 82 GLU A O 1
ATOM 665 N N . VAL A 1 83 ? -9.575 4.632 6.599 1.00 89.00 83 VAL A N 1
ATOM 666 C CA . VAL A 1 83 ? -9.744 3.574 7.617 1.00 89.00 83 VAL A CA 1
ATOM 667 C C . VAL A 1 83 ? -10.578 4.083 8.795 1.00 89.00 83 VAL A C 1
ATOM 669 O O . VAL A 1 83 ? -11.514 3.419 9.242 1.00 89.00 83 VAL A O 1
ATOM 672 N N . THR A 1 84 ? -10.291 5.296 9.276 1.00 86.12 84 THR A N 1
ATOM 673 C CA . THR A 1 84 ? -11.046 5.906 10.382 1.00 86.12 84 THR A CA 1
ATOM 674 C C . THR A 1 84 ? -12.504 6.172 9.991 1.00 86.12 84 THR A C 1
ATOM 676 O O . THR A 1 84 ? -13.419 5.927 10.784 1.00 86.12 84 THR A O 1
ATOM 679 N N . ARG A 1 85 ? -12.742 6.649 8.762 1.00 89.12 85 ARG A N 1
ATOM 680 C CA . ARG A 1 85 ? -14.084 6.884 8.214 1.00 89.12 85 ARG A CA 1
ATOM 681 C C . ARG A 1 85 ? -14.881 5.583 8.132 1.00 89.12 85 ARG A C 1
ATOM 683 O O . ARG A 1 85 ? -15.993 5.528 8.659 1.00 89.12 85 ARG A O 1
ATOM 690 N N . GLN A 1 86 ? -14.297 4.536 7.550 1.00 87.75 86 GLN A N 1
ATOM 691 C CA . GLN A 1 86 ? -14.931 3.223 7.422 1.00 87.75 86 GLN A CA 1
ATOM 692 C C . GLN A 1 86 ? -15.235 2.601 8.791 1.00 87.75 86 GLN A C 1
ATOM 694 O O . GLN A 1 86 ? -16.328 2.076 8.993 1.00 87.75 86 GLN A O 1
ATOM 699 N N . LEU A 1 87 ? -14.339 2.739 9.776 1.00 83.75 87 LEU A N 1
ATOM 700 C CA . LEU A 1 87 ? -14.594 2.267 11.140 1.00 83.75 87 LEU A CA 1
ATOM 701 C C . LEU A 1 87 ? -15.767 3.009 11.805 1.00 83.75 87 LEU A C 1
ATOM 703 O O . LEU A 1 87 ? -16.594 2.395 12.486 1.00 83.75 87 LEU A O 1
ATOM 707 N N . LYS A 1 88 ? -15.876 4.327 11.600 1.00 83.94 88 LYS A N 1
ATOM 708 C CA . LYS A 1 88 ? -16.996 5.128 12.118 1.00 83.94 88 LYS A CA 1
ATOM 709 C C . LYS A 1 88 ? -18.326 4.730 11.473 1.00 83.94 88 LYS A C 1
ATOM 711 O O . LYS A 1 88 ? -19.338 4.627 12.168 1.00 83.94 88 LYS A O 1
ATOM 716 N N . GLU A 1 89 ? -18.329 4.491 10.166 1.00 85.81 89 GLU A N 1
ATOM 717 C CA . GLU A 1 89 ? -19.493 3.991 9.422 1.00 85.81 89 GLU A CA 1
ATOM 718 C C . GLU A 1 89 ? -19.891 2.582 9.867 1.00 85.81 89 GLU A C 1
ATOM 720 O O . GLU A 1 89 ? -21.072 2.302 10.082 1.00 85.81 89 GLU A O 1
ATOM 725 N N . PHE A 1 90 ? -18.910 1.716 10.116 1.00 83.56 90 PHE A N 1
ATOM 726 C CA . PHE A 1 90 ? -19.146 0.398 10.682 1.00 83.56 90 PHE A CA 1
ATOM 727 C C . PHE A 1 90 ? -19.811 0.495 12.064 1.00 83.56 90 PHE A C 1
ATOM 729 O O . PHE A 1 90 ? -20.877 -0.083 12.278 1.00 83.56 90 PHE A O 1
ATOM 736 N N . SER A 1 91 ? -19.248 1.294 12.977 1.00 79.62 91 SER A N 1
ATOM 737 C CA . SER A 1 91 ? -19.798 1.505 14.325 1.00 79.62 91 SER A CA 1
ATOM 738 C C . SER A 1 91 ? -21.238 2.044 14.291 1.00 79.62 91 SER A C 1
ATOM 740 O O . SER A 1 91 ? -22.128 1.509 14.963 1.00 79.62 91 SER A O 1
ATOM 742 N N . SER A 1 92 ? -21.504 3.052 13.451 1.00 80.88 92 SER A N 1
ATOM 743 C CA . SER A 1 92 ? -22.832 3.667 13.337 1.00 80.88 92 SER A CA 1
ATOM 744 C C . SER A 1 92 ? -23.868 2.720 12.721 1.00 80.88 92 SER A C 1
ATOM 746 O O . SER A 1 92 ? -24.977 2.601 13.249 1.00 80.88 92 SER A O 1
ATOM 748 N N . SER A 1 93 ? -23.501 1.972 11.673 1.00 81.62 93 SER A N 1
ATOM 749 C CA . SER A 1 93 ? -24.387 0.995 11.022 1.00 81.62 93 SER A CA 1
ATOM 750 C C . SER A 1 93 ? -24.840 -0.114 11.978 1.00 81.62 93 SER A C 1
ATOM 752 O O . SER A 1 93 ? -25.981 -0.575 11.918 1.00 81.62 93 SER A O 1
ATOM 754 N N . LYS A 1 94 ? -23.974 -0.500 12.922 1.00 77.00 94 LYS A N 1
ATOM 755 C CA . LYS A 1 94 ? -24.255 -1.516 13.943 1.00 77.00 94 LYS A CA 1
ATOM 756 C C . LYS A 1 94 ? -24.876 -0.935 15.220 1.00 77.00 94 LYS A C 1
ATOM 758 O O . LYS A 1 94 ? -24.988 -1.648 16.215 1.00 77.00 94 LYS A O 1
ATOM 763 N N . ARG A 1 95 ? -25.319 0.333 15.189 1.00 67.88 95 ARG A N 1
ATOM 764 C CA . ARG A 1 95 ? -25.946 1.065 16.310 1.00 67.88 95 ARG A CA 1
ATOM 765 C C . ARG A 1 95 ? -25.093 1.071 17.580 1.00 67.88 95 ARG A C 1
ATOM 767 O O . ARG A 1 95 ? -25.614 1.033 18.695 1.00 67.88 95 ARG A O 1
ATOM 774 N N . MET A 1 96 ? -23.774 1.119 17.424 1.00 64.12 96 MET A N 1
ATOM 775 C CA . MET A 1 96 ? -22.879 1.302 18.552 1.00 64.12 96 MET A CA 1
ATOM 776 C C . MET A 1 96 ? -22.787 2.792 18.879 1.00 64.12 96 MET A C 1
ATOM 778 O O . MET A 1 96 ? -22.263 3.581 18.100 1.00 64.12 96 MET A O 1
ATOM 782 N N . ASN A 1 97 ? -23.274 3.185 20.060 1.00 57.12 97 ASN A N 1
ATOM 783 C CA . ASN A 1 97 ? -22.978 4.500 20.633 1.00 57.12 97 ASN A CA 1
ATOM 784 C C . ASN A 1 97 ? -21.518 4.522 21.114 1.00 57.12 97 ASN A C 1
ATOM 786 O O . ASN A 1 97 ? -21.236 4.472 22.310 1.00 57.12 97 ASN A O 1
ATOM 790 N N . THR A 1 98 ? -20.572 4.550 20.181 1.00 56.44 98 THR A N 1
ATOM 791 C CA . THR A 1 98 ? -19.246 5.113 20.439 1.00 56.44 98 THR A CA 1
ATOM 792 C C . THR A 1 98 ? -19.422 6.621 20.301 1.00 56.44 98 THR A C 1
ATOM 794 O O . THR A 1 98 ? -19.908 7.055 19.259 1.00 56.44 98 THR A O 1
ATOM 797 N N . GLY A 1 99 ? -19.137 7.415 21.335 1.00 55.34 99 GLY A N 1
ATOM 798 C CA . GLY A 1 99 ? -19.278 8.878 21.275 1.00 55.34 99 GLY A CA 1
ATOM 799 C C . GLY A 1 99 ? -18.510 9.523 20.105 1.00 55.34 99 GLY A C 1
ATOM 800 O O . GLY A 1 99 ? -17.830 8.847 19.341 1.00 55.34 99 GLY A O 1
ATOM 801 N N . GLU A 1 100 ? -18.586 10.850 19.972 1.00 52.31 100 GLU A N 1
ATOM 802 C CA . GLU A 1 100 ? -18.076 11.630 18.820 1.00 52.31 100 GLU A CA 1
ATOM 803 C C . GLU A 1 100 ? -16.630 11.338 18.365 1.00 52.31 100 GLU A C 1
ATOM 805 O O . GLU A 1 100 ? -16.292 11.615 17.211 1.00 52.31 100 GLU A O 1
ATOM 810 N N . LYS A 1 101 ? -15.782 10.765 19.230 1.00 54.53 101 LYS A N 1
ATOM 811 C CA . LYS A 1 101 ? -14.407 10.354 18.920 1.00 54.53 101 LYS A CA 1
ATOM 812 C C . LYS A 1 101 ? -14.238 8.846 19.102 1.00 54.53 101 LYS A C 1
ATOM 814 O O . LYS A 1 101 ? -13.961 8.396 20.208 1.00 54.53 101 LYS A O 1
ATOM 819 N N . THR A 1 102 ? -14.360 8.084 18.019 1.00 56.69 102 THR A N 1
ATOM 820 C CA . THR A 1 102 ? -13.987 6.663 17.987 1.00 56.69 102 THR A CA 1
ATOM 821 C C . THR A 1 102 ? -12.461 6.552 17.921 1.00 56.69 102 THR A C 1
ATOM 823 O O . THR A 1 102 ? -11.837 7.019 16.972 1.00 56.69 102 THR A O 1
ATOM 826 N N . THR A 1 103 ? -11.848 5.975 18.948 1.00 59.81 103 THR A N 1
ATOM 827 C CA . THR A 1 103 ? -10.400 5.746 19.069 1.00 59.81 103 THR A CA 1
ATOM 828 C C . THR A 1 103 ? -10.068 4.259 18.930 1.00 59.81 103 THR A C 1
ATOM 830 O O . THR A 1 103 ? -10.937 3.409 19.110 1.00 59.81 103 THR A O 1
ATOM 833 N N . MET A 1 104 ? -8.797 3.900 18.692 1.00 57.50 104 MET A N 1
ATOM 834 C CA . MET A 1 104 ? -8.367 2.486 18.676 1.00 57.50 104 MET A CA 1
ATOM 835 C C . MET A 1 104 ? -8.706 1.728 19.976 1.00 57.50 104 MET A C 1
ATOM 837 O O . MET A 1 104 ? -8.908 0.518 19.951 1.00 57.50 104 MET A O 1
ATOM 841 N N . ARG A 1 105 ? -8.847 2.426 21.115 1.00 60.28 105 ARG A N 1
ATOM 842 C CA . ARG A 1 105 ? -9.319 1.823 22.375 1.00 60.28 105 ARG A CA 1
ATOM 843 C C . ARG A 1 105 ? -10.785 1.384 22.321 1.00 60.28 105 ARG A C 1
ATOM 845 O O . ARG A 1 105 ? -11.147 0.413 22.987 1.00 60.28 105 ARG A O 1
ATOM 852 N N . ASP A 1 106 ? -11.610 2.061 21.528 1.00 63.44 106 ASP A N 1
ATOM 853 C CA . ASP A 1 106 ? -13.020 1.709 21.357 1.00 63.44 106 ASP A CA 1
ATOM 854 C C . ASP A 1 106 ? -13.171 0.421 20.542 1.00 63.44 106 ASP A C 1
ATOM 856 O O . ASP A 1 106 ? -14.063 -0.373 20.832 1.00 63.44 106 ASP A O 1
ATOM 860 N N . LEU A 1 107 ? -12.241 0.137 19.620 1.00 64.50 107 LEU A N 1
ATOM 861 C CA . LEU A 1 107 ? -12.216 -1.104 18.838 1.00 64.50 107 LEU A CA 1
ATOM 862 C C . LEU A 1 107 ? -12.111 -2.348 19.738 1.00 64.50 107 LEU A C 1
ATOM 864 O O . LEU A 1 107 ? -12.894 -3.290 19.601 1.00 64.50 107 LEU A O 1
ATOM 868 N N . SER A 1 108 ? -11.219 -2.326 20.734 1.00 65.31 108 SER A N 1
ATOM 869 C CA . SER A 1 108 ? -11.090 -3.421 21.707 1.00 65.31 108 SER A CA 1
ATOM 870 C C . SER A 1 108 ? -12.350 -3.601 22.564 1.00 65.31 108 SER A C 1
ATOM 872 O O . SER A 1 108 ? -12.664 -4.720 22.973 1.00 65.31 108 SER A O 1
ATOM 874 N N . GLN A 1 109 ? -13.110 -2.531 22.830 1.00 67.88 109 GLN A N 1
ATOM 875 C CA . GLN A 1 109 ? -14.414 -2.638 23.494 1.00 67.88 109 GLN A CA 1
ATOM 876 C C . GLN A 1 109 ? -15.516 -3.149 22.555 1.00 67.88 109 GLN A C 1
ATOM 878 O O . GLN A 1 109 ? -16.384 -3.900 23.006 1.00 67.88 109 GLN A O 1
ATOM 883 N N . MET A 1 110 ? -15.486 -2.791 21.268 1.00 68.25 110 MET A N 1
ATOM 884 C CA . MET A 1 110 ? -16.407 -3.324 20.258 1.00 68.25 110 MET A CA 1
ATOM 885 C C . MET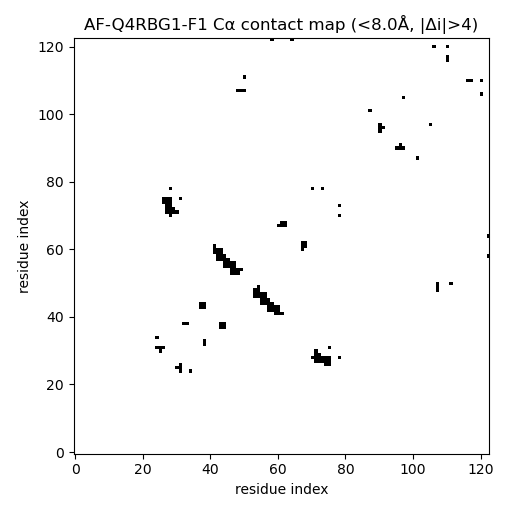 A 1 110 ? -16.238 -4.837 20.106 1.00 68.25 110 MET A C 1
ATOM 887 O O . MET A 1 110 ? -17.229 -5.563 20.167 1.00 68.25 110 MET A O 1
ATOM 891 N N . LEU A 1 111 ? -14.991 -5.316 20.037 1.00 69.06 111 LEU A N 1
ATOM 892 C CA . LEU A 1 111 ? -14.657 -6.744 20.013 1.00 69.06 111 LEU A CA 1
ATOM 893 C C . LEU A 1 111 ? -15.215 -7.503 21.230 1.00 69.06 111 LEU A C 1
ATOM 895 O O . LEU A 1 111 ? -15.730 -8.608 21.081 1.00 69.06 111 LEU A O 1
ATOM 899 N N . LYS A 1 112 ? -15.171 -6.899 22.429 1.00 72.31 112 LYS A N 1
ATOM 900 C CA . LYS A 1 112 ? -15.771 -7.471 23.654 1.00 72.31 112 LYS A CA 1
ATOM 901 C C . LYS A 1 112 ? -17.293 -7.549 23.585 1.00 72.31 112 LYS A C 1
ATOM 903 O O . LYS A 1 112 ? -17.875 -8.519 24.057 1.00 72.31 112 LYS A O 1
ATOM 908 N N . LYS A 1 113 ? -17.939 -6.504 23.062 1.00 72.56 113 LYS A N 1
ATOM 909 C CA . LYS A 1 113 ? -19.404 -6.398 23.023 1.00 72.56 113 LYS A CA 1
ATOM 910 C C . LYS A 1 113 ? -20.030 -7.245 21.920 1.00 72.56 113 LYS A C 1
ATOM 912 O O . LYS A 1 113 ? -21.178 -7.651 22.072 1.00 72.56 113 LYS A O 1
ATOM 917 N N . MET A 1 114 ? -19.311 -7.488 20.825 1.00 69.44 114 MET A N 1
ATOM 918 C CA . MET A 1 114 ? -19.827 -8.224 19.673 1.00 69.44 114 MET A CA 1
ATOM 919 C C . MET A 1 114 ? -18.803 -9.225 19.119 1.00 69.44 114 MET A C 1
ATOM 921 O O . MET A 1 114 ? -18.214 -8.985 18.061 1.00 69.44 114 MET A O 1
ATOM 925 N N . PRO A 1 115 ? -18.611 -10.374 19.791 1.00 73.94 115 PRO A N 1
ATOM 926 C CA . PRO A 1 115 ? -17.692 -11.415 19.329 1.00 73.94 115 PRO A CA 1
ATOM 927 C C . PRO A 1 115 ? -18.058 -11.962 17.940 1.00 73.94 115 PRO A C 1
ATOM 929 O O . PRO A 1 115 ? -17.182 -12.397 17.199 1.00 73.94 115 PRO A O 1
ATOM 932 N N . GLN A 1 116 ? -19.327 -11.871 17.528 1.00 76.25 116 GLN A N 1
ATOM 933 C CA . GLN A 1 116 ? -19.768 -12.250 16.183 1.00 76.25 116 GLN A CA 1
ATOM 934 C C . GLN A 1 116 ? -19.126 -11.414 15.061 1.00 76.25 116 GLN A C 1
ATOM 936 O O . GLN A 1 116 ? -18.992 -11.910 13.949 1.00 76.25 116 GLN A O 1
ATOM 941 N N . TYR A 1 117 ? -18.692 -10.181 15.349 1.00 74.19 117 TYR A N 1
ATOM 942 C CA . TYR A 1 117 ? -17.995 -9.311 14.392 1.00 74.19 117 TYR A CA 1
ATOM 943 C C . TYR A 1 117 ? -16.477 -9.331 14.578 1.00 74.19 117 TYR A C 1
ATOM 945 O O . TYR A 1 117 ? -15.769 -8.528 13.976 1.00 74.19 117 TYR A O 1
ATOM 953 N N . GLN A 1 118 ? -15.955 -10.254 15.393 1.00 71.44 118 GLN A N 1
ATOM 954 C CA . GLN A 1 118 ? -14.525 -10.353 15.651 1.00 71.44 118 GLN A CA 1
ATOM 955 C C . GLN A 1 118 ? -13.732 -10.500 14.358 1.00 71.44 118 GLN A C 1
ATOM 957 O O . GLN A 1 118 ? -12.742 -9.806 14.205 1.00 71.44 118 GLN A O 1
ATOM 962 N N . LYS A 1 119 ? -14.204 -11.316 13.407 1.00 75.25 119 LYS A N 1
ATOM 963 C CA . LYS A 1 119 ? -13.533 -11.490 12.115 1.00 75.25 119 LYS A CA 1
ATOM 964 C C . LYS A 1 119 ? -13.453 -10.187 11.315 1.00 75.25 119 LYS A C 1
ATOM 966 O O . LYS A 1 119 ? -12.431 -9.940 10.707 1.00 75.25 119 LYS A O 1
ATOM 971 N N . GLU A 1 120 ? -14.498 -9.362 11.319 1.00 74.25 120 GLU A N 1
ATOM 972 C CA . GLU A 1 120 ? -14.531 -8.087 10.582 1.00 74.25 120 GLU A CA 1
ATOM 973 C C . GLU A 1 120 ? -13.656 -7.015 11.250 1.00 74.25 120 GLU A C 1
ATOM 975 O O . GLU A 1 120 ? -13.038 -6.213 10.563 1.00 74.25 120 GLU A O 1
ATOM 980 N N . LEU A 1 121 ? -13.577 -7.024 12.585 1.00 70.62 121 LEU A N 1
ATOM 981 C CA . LEU A 1 121 ? -12.809 -6.059 13.385 1.00 70.62 121 LEU A CA 1
ATOM 982 C C . LEU A 1 121 ? -11.365 -6.492 13.671 1.00 70.62 121 LEU A C 1
ATOM 984 O O . LEU A 1 121 ? -10.592 -5.717 14.231 1.00 70.62 121 LEU A O 1
ATOM 988 N N . SER A 1 122 ? -11.027 -7.748 13.381 1.00 65.00 122 SER A N 1
ATOM 989 C CA . SER A 1 122 ? -9.689 -8.314 13.547 1.00 65.00 122 SER A CA 1
ATOM 990 C C . SER A 1 122 ? -9.035 -8.708 12.226 1.00 65.00 122 SER A C 1
ATOM 992 O O . SER A 1 122 ? -8.045 -9.440 12.286 1.00 65.00 122 SER A O 1
ATOM 994 N N . LYS A 1 123 ? -9.632 -8.317 11.092 1.00 59.66 123 LYS A N 1
ATOM 995 C CA . LYS A 1 123 ? -8.934 -8.263 9.807 1.00 59.66 123 LYS A CA 1
ATOM 996 C C . LYS A 1 123 ? -7.815 -7.230 9.910 1.00 59.66 123 LYS A C 1
ATOM 998 O O . LYS A 1 123 ? -8.066 -6.166 10.521 1.00 59.66 123 LYS A O 1
#

Organism: Tetraodon nigroviridis (NCBI:txid99883)

Secondary structure (DSSP, 8-state):
--GGGGG-------GGG-SSGGGS---BHHHHHHHHS--BTTEEEEEE--SSS-EEEEEE--TT-HHHHHHTTSBHHHHHHHHHHHHHHHHHHTT----S---HHHHHHHHHH-GGGHHHH--